Protein AF-A0A971KLI2-F1 (afdb_monomer_lite)

Sequence (49 aa):
NEIFTEYSNGLYNFEQLKIEMDYIRGKGKKRGSVNIKKFIDGIVYYGKQ

Secondary structure (DSSP, 8-state):
-HHHHHHHHHTS-HHHHHHHHHHHTTS-SPPP---HHHHHHHHHHHTT-

pLDDT: mean 72.8, std 11.93, range [51.81, 89.69]

Foldseek 3Di:
DVVCVVCCVQAFPPVQVVQQVCVVVVNDPDHRDGDVVSNVVSVVVVVVD

Structure (mmCIF, N/CA/C/O backbone):
data_AF-A0A971KLI2-F1
#
_entry.id   AF-A0A971KLI2-F1
#
loop_
_atom_site.group_PDB
_atom_site.id
_atom_site.type_symbol
_atom_site.label_atom_id
_atom_site.label_alt_id
_atom_site.label_comp_id
_atom_site.label_asym_id
_atom_site.label_entity_id
_atom_site.label_seq_id
_atom_site.pdbx_PDB_ins_code
_atom_site.Cartn_x
_atom_site.Cartn_y
_atom_site.Cartn_z
_atom_site.occupancy
_atom_site.B_iso_or_equiv
_atom_site.auth_seq_id
_atom_site.auth_comp_id
_atom_site.auth_asym_id
_atom_site.auth_atom_id
_atom_site.pdbx_PDB_model_num
ATOM 1 N N . ASN A 1 1 ? -13.411 9.561 -5.575 1.00 54.50 1 ASN A N 1
ATOM 2 C CA . ASN A 1 1 ? -12.100 9.842 -4.947 1.00 54.50 1 ASN A CA 1
ATOM 3 C C . ASN A 1 1 ? -12.042 9.455 -3.474 1.00 54.50 1 ASN A C 1
ATOM 5 O O . ASN A 1 1 ? -10.946 9.213 -3.001 1.00 54.50 1 ASN A O 1
ATOM 9 N N . GLU A 1 2 ? -13.166 9.332 -2.764 1.00 54.09 2 GLU A N 1
ATOM 10 C CA . GLU A 1 2 ? -13.177 9.014 -1.321 1.00 54.09 2 GLU A CA 1
ATOM 11 C C . GLU A 1 2 ? -12.641 7.616 -0.997 1.00 54.09 2 GLU A C 1
ATOM 13 O O . GLU A 1 2 ? -11.741 7.498 -0.176 1.00 54.09 2 GLU A O 1
ATOM 18 N N . ILE A 1 3 ? -13.064 6.595 -1.752 1.00 55.41 3 ILE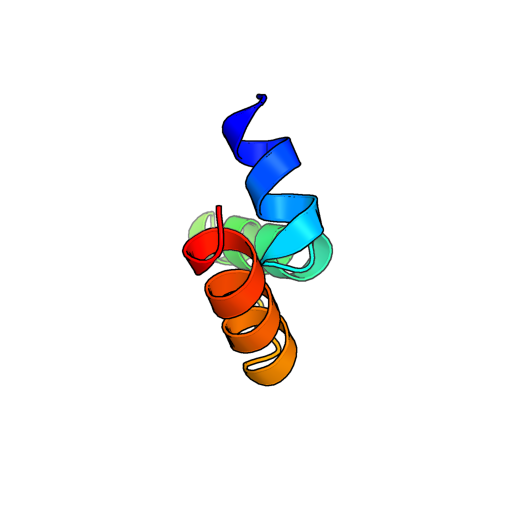 A N 1
ATOM 19 C CA . ILE A 1 3 ? -12.532 5.222 -1.672 1.00 55.41 3 ILE A CA 1
ATOM 20 C C . ILE A 1 3 ? -10.996 5.231 -1.750 1.00 55.41 3 ILE A C 1
ATOM 22 O O . ILE A 1 3 ? -10.302 4.616 -0.950 1.00 55.41 3 ILE A O 1
ATOM 26 N N . PHE A 1 4 ? -10.438 5.985 -2.695 1.00 53.53 4 PHE A N 1
ATOM 27 C CA . PHE A 1 4 ? -8.995 6.046 -2.888 1.00 53.53 4 PHE A CA 1
ATOM 28 C C . PHE A 1 4 ? -8.274 6.681 -1.688 1.00 53.53 4 PHE A C 1
ATOM 30 O O . PHE A 1 4 ? -7.263 6.145 -1.251 1.00 53.53 4 PHE A O 1
ATOM 37 N N . THR A 1 5 ? -8.808 7.772 -1.135 1.00 55.09 5 THR A N 1
ATOM 38 C CA . THR A 1 5 ? -8.232 8.477 0.024 1.00 55.09 5 THR A CA 1
ATOM 39 C C . THR A 1 5 ? -8.342 7.671 1.321 1.00 55.09 5 THR A C 1
ATOM 41 O O . THR A 1 5 ? -7.440 7.718 2.158 1.00 55.09 5 THR A O 1
ATOM 44 N N . GLU A 1 6 ? -9.420 6.912 1.484 1.00 56.66 6 GLU A N 1
ATOM 45 C CA . GLU A 1 6 ? -9.670 6.082 2.660 1.00 56.66 6 GLU A CA 1
ATOM 46 C C . GLU A 1 6 ? -8.748 4.850 2.672 1.00 56.66 6 GLU A C 1
ATOM 48 O O . GLU A 1 6 ? -8.002 4.631 3.629 1.00 56.66 6 GLU A O 1
ATOM 53 N N . TYR A 1 7 ? -8.652 4.130 1.548 1.00 52.81 7 TYR A N 1
ATOM 54 C CA . TYR A 1 7 ? -7.752 2.979 1.420 1.00 52.81 7 TYR A CA 1
ATOM 55 C C . TYR A 1 7 ? -6.260 3.370 1.355 1.00 52.81 7 TYR A C 1
ATOM 57 O O . TYR A 1 7 ? -5.410 2.602 1.822 1.00 52.81 7 TYR A O 1
ATOM 65 N N . SER A 1 8 ? -5.915 4.556 0.828 1.00 52.97 8 SER A N 1
ATOM 66 C CA . SER A 1 8 ? -4.518 5.019 0.727 1.00 52.97 8 SER A CA 1
ATOM 67 C C . SER A 1 8 ? -3.909 5.481 2.048 1.00 52.97 8 SER A C 1
ATOM 69 O O . SER A 1 8 ? -2.689 5.536 2.161 1.00 52.97 8 SER A O 1
ATOM 71 N N . ASN A 1 9 ? -4.729 5.865 3.029 1.00 54.84 9 ASN A N 1
ATOM 72 C CA . ASN A 1 9 ? -4.224 6.313 4.328 1.00 54.84 9 ASN A CA 1
ATOM 73 C C . ASN A 1 9 ? -4.086 5.161 5.335 1.00 54.84 9 ASN A C 1
ATOM 75 O O . ASN A 1 9 ? -3.212 5.227 6.198 1.00 54.84 9 ASN A O 1
ATOM 79 N N . GLY A 1 10 ? -4.901 4.104 5.222 1.00 57.31 10 GLY A N 1
ATOM 80 C CA . GLY A 1 10 ? -4.929 3.012 6.204 1.00 57.31 10 GLY A CA 1
ATOM 81 C C . GLY A 1 10 ? -4.226 1.714 5.790 1.00 57.31 10 GLY A C 1
ATOM 82 O O . GLY A 1 10 ? -3.582 1.080 6.621 1.00 57.31 10 GLY A O 1
ATOM 83 N N . LEU A 1 11 ? -4.339 1.295 4.523 1.00 60.34 1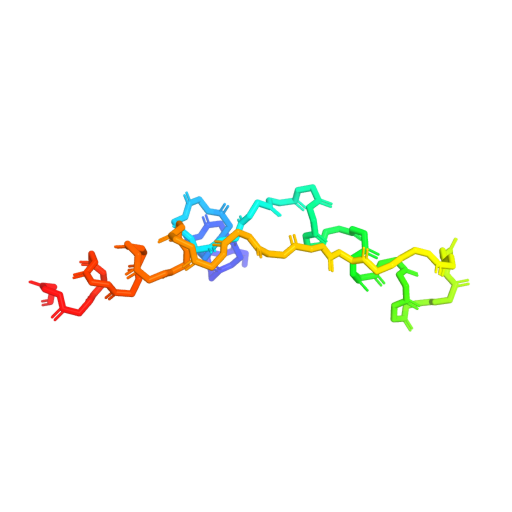1 LEU A N 1
ATOM 84 C CA . LEU A 1 11 ? -4.017 -0.085 4.115 1.00 60.34 11 LEU A CA 1
ATOM 85 C C . LEU A 1 11 ? -2.802 -0.199 3.188 1.00 60.34 11 LEU A C 1
ATOM 87 O O . LEU A 1 11 ? -2.102 -1.213 3.208 1.00 60.34 11 LEU A O 1
ATOM 91 N N . TYR A 1 12 ? -2.511 0.841 2.405 1.00 61.16 12 TYR A N 1
ATOM 92 C CA . TYR A 1 12 ? -1.438 0.813 1.414 1.00 61.16 12 TYR A CA 1
ATOM 93 C C . TYR A 1 12 ? -0.655 2.124 1.380 1.00 61.16 12 TYR A C 1
ATOM 95 O O . TYR A 1 12 ? -1.237 3.199 1.360 1.00 61.16 12 TYR A O 1
ATOM 103 N N . ASN A 1 13 ? 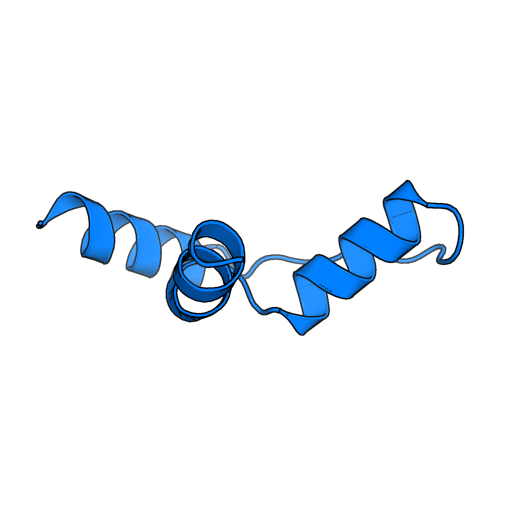0.677 2.047 1.285 1.00 72.12 13 ASN A N 1
ATOM 104 C CA . ASN A 1 13 ? 1.492 3.228 0.997 1.00 72.12 13 ASN A CA 1
ATOM 105 C C . ASN A 1 13 ? 1.177 3.720 -0.429 1.00 72.12 13 ASN A C 1
ATOM 107 O O . ASN A 1 13 ? 1.401 2.989 -1.397 1.00 72.12 13 ASN A O 1
ATOM 111 N N . PHE A 1 14 ? 0.688 4.957 -0.557 1.00 74.69 14 PHE A N 1
ATOM 112 C CA . PHE A 1 14 ? 0.341 5.589 -1.834 1.00 74.69 14 PHE A CA 1
ATOM 113 C C . PHE A 1 14 ? 1.484 5.533 -2.862 1.00 74.69 14 PHE A C 1
ATOM 115 O O . PHE A 1 14 ? 1.244 5.312 -4.047 1.00 74.69 14 PHE A O 1
ATOM 122 N N . GLU A 1 15 ? 2.735 5.659 -2.417 1.00 81.44 15 GLU A N 1
ATOM 123 C CA . GLU A 1 15 ? 3.905 5.546 -3.290 1.00 81.44 15 GLU A CA 1
ATOM 124 C C . GLU A 1 15 ? 4.005 4.156 -3.935 1.00 81.44 15 GLU A C 1
ATOM 126 O O . GLU A 1 15 ? 4.256 4.030 -5.131 1.00 81.44 15 GLU A O 1
ATOM 131 N N . GLN A 1 16 ? 3.737 3.103 -3.162 1.00 81.56 16 GLN A N 1
ATOM 132 C CA . GLN A 1 16 ? 3.800 1.722 -3.638 1.00 81.56 16 GLN A CA 1
ATOM 133 C C . GLN A 1 16 ? 2.628 1.400 -4.570 1.00 81.56 16 GLN A C 1
ATOM 135 O O . GLN A 1 16 ? 2.828 0.753 -5.596 1.00 81.56 16 GLN A O 1
ATOM 140 N N . LEU A 1 17 ? 1.429 1.917 -4.272 1.00 82.00 17 LEU A N 1
ATOM 141 C CA . LEU A 1 17 ? 0.282 1.834 -5.183 1.00 82.00 17 LEU A CA 1
ATOM 142 C C . LEU A 1 17 ? 0.571 2.520 -6.516 1.00 82.00 17 LEU A C 1
ATOM 144 O O . LEU A 1 17 ? 0.247 1.978 -7.568 1.00 82.00 17 LEU A O 1
ATOM 148 N N . LYS A 1 18 ? 1.205 3.695 -6.489 1.00 84.88 18 LYS A N 1
ATOM 149 C CA . LYS A 1 18 ? 1.574 4.421 -7.704 1.00 84.88 18 LYS A CA 1
ATOM 150 C C . LYS A 1 18 ? 2.566 3.627 -8.556 1.00 84.88 18 LYS A C 1
ATOM 152 O O . LYS A 1 18 ? 2.366 3.532 -9.762 1.00 84.88 18 LYS A O 1
ATOM 157 N N . ILE A 1 19 ? 3.571 3.006 -7.935 1.00 86.38 19 ILE A N 1
ATOM 158 C CA . ILE A 1 19 ? 4.526 2.131 -8.634 1.00 86.38 19 ILE A CA 1
ATOM 159 C C . ILE A 1 19 ? 3.801 0.935 -9.266 1.00 86.38 19 ILE A C 1
ATOM 161 O O . ILE A 1 19 ? 4.052 0.619 -10.427 1.00 86.38 19 ILE A O 1
ATOM 165 N N . GLU A 1 20 ? 2.871 0.304 -8.547 1.00 84.94 20 GLU A N 1
ATOM 166 C CA . GLU A 1 20 ? 2.092 -0.817 -9.085 1.00 84.94 20 GLU A CA 1
ATOM 167 C C . GLU A 1 20 ? 1.187 -0.382 -10.246 1.00 84.94 20 GLU A C 1
ATOM 169 O O . GLU A 1 20 ? 1.126 -1.046 -11.279 1.00 84.94 20 GLU A O 1
ATOM 174 N N . MET A 1 21 ? 0.543 0.782 -10.137 1.00 85.94 21 MET A N 1
ATOM 175 C CA . MET A 1 21 ? -0.254 1.355 -11.222 1.00 85.94 21 MET A CA 1
ATOM 176 C C . MET A 1 21 ? 0.595 1.693 -12.452 1.00 85.94 21 MET A C 1
ATOM 178 O O . MET A 1 21 ? 0.155 1.462 -13.580 1.00 85.94 21 MET A O 1
ATOM 182 N N . ASP A 1 22 ? 1.803 2.221 -12.262 1.00 87.81 22 ASP A N 1
ATOM 183 C CA . ASP A 1 22 ? 2.733 2.509 -13.354 1.00 87.81 22 ASP A CA 1
ATOM 184 C C . ASP A 1 22 ? 3.272 1.221 -13.996 1.00 87.81 22 ASP A C 1
ATOM 186 O O . ASP A 1 22 ? 3.439 1.178 -15.217 1.00 87.81 22 ASP A O 1
AT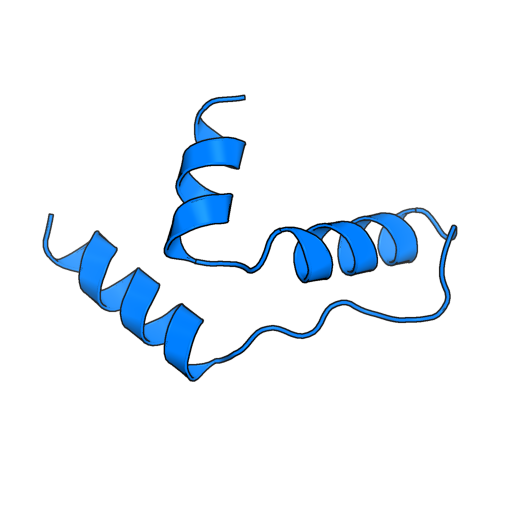OM 190 N N . TYR A 1 23 ? 3.468 0.152 -13.217 1.00 89.50 23 TYR A N 1
ATOM 191 C CA . TYR A 1 23 ? 3.797 -1.179 -13.731 1.00 89.50 23 TYR A CA 1
ATOM 192 C C . TYR A 1 23 ? 2.667 -1.765 -14.586 1.00 89.50 23 TYR A C 1
ATOM 194 O O . TYR A 1 23 ? 2.910 -2.169 -15.722 1.00 89.50 23 TYR A O 1
ATOM 202 N N . ILE A 1 24 ? 1.421 -1.747 -14.092 1.00 87.69 24 ILE A N 1
ATOM 203 C CA . ILE A 1 24 ? 0.236 -2.228 -14.830 1.00 87.69 24 ILE A CA 1
ATOM 204 C C . ILE A 1 24 ? 0.046 -1.439 -16.134 1.00 87.69 24 ILE A C 1
ATOM 206 O O . ILE A 1 24 ? -0.329 -1.998 -17.161 1.00 87.69 24 ILE A O 1
ATOM 210 N N . ARG A 1 25 ? 0.352 -0.136 -16.118 1.00 89.69 25 ARG A N 1
ATOM 211 C CA . ARG A 1 25 ? 0.305 0.749 -17.294 1.00 89.69 25 ARG A CA 1
ATOM 212 C C . ARG A 1 25 ? 1.501 0.600 -18.240 1.00 89.69 25 ARG A C 1
ATOM 214 O O . ARG A 1 25 ? 1.551 1.305 -19.245 1.00 89.69 25 ARG A O 1
ATOM 221 N N . GLY A 1 26 ? 2.480 -0.245 -17.918 1.00 87.12 26 GLY A N 1
ATOM 222 C CA . GLY A 1 26 ? 3.697 -0.435 -18.711 1.00 87.12 26 GLY A CA 1
ATOM 223 C C . GLY A 1 26 ? 4.679 0.742 -18.673 1.00 87.12 26 GLY A C 1
ATOM 224 O O . GLY A 1 26 ? 5.637 0.764 -19.442 1.00 87.12 26 GLY A O 1
ATOM 225 N N . LYS A 1 27 ? 4.473 1.722 -17.782 1.00 83.00 27 LYS A N 1
ATOM 226 C CA . LYS A 1 27 ? 5.359 2.884 -17.593 1.00 83.00 27 LYS A CA 1
ATOM 227 C C . LYS A 1 27 ? 6.575 2.572 -16.718 1.00 83.00 27 LYS A C 1
ATOM 229 O O . LYS A 1 27 ? 7.540 3.331 -16.725 1.00 83.00 27 LYS A O 1
ATOM 234 N N . GLY A 1 28 ? 6.552 1.463 -15.979 1.00 77.31 28 GLY A N 1
ATOM 235 C CA . GLY A 1 28 ? 7.646 1.024 -15.116 1.00 77.31 28 GLY A CA 1
AT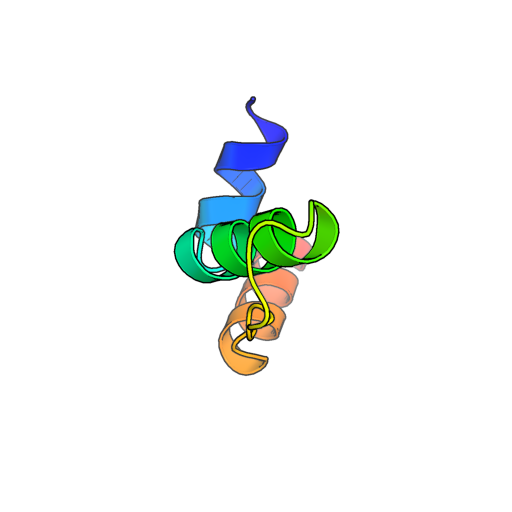OM 236 C C . GLY A 1 28 ? 7.892 -0.483 -15.189 1.00 77.31 28 GLY A C 1
ATOM 237 O O . GLY A 1 28 ? 6.987 -1.264 -15.454 1.00 77.31 28 GLY A O 1
ATOM 238 N N . LYS A 1 29 ? 9.137 -0.903 -14.923 1.00 80.81 29 LYS A N 1
ATOM 239 C CA . LYS A 1 29 ? 9.520 -2.326 -14.779 1.00 80.81 29 LYS A CA 1
ATOM 240 C C . LYS A 1 29 ? 9.478 -2.824 -13.330 1.00 80.81 29 LYS A C 1
ATOM 242 O O . LYS A 1 29 ? 9.652 -4.015 -13.089 1.00 80.81 29 LYS A O 1
ATOM 247 N N . LYS A 1 30 ? 9.304 -1.916 -12.368 1.00 84.00 30 LYS A N 1
ATOM 248 C CA . LYS A 1 30 ? 9.290 -2.220 -10.934 1.00 84.00 30 LYS A CA 1
ATOM 249 C C . LYS A 1 30 ? 7.851 -2.326 -10.458 1.00 84.00 30 LYS A C 1
ATOM 251 O O . LYS A 1 30 ? 7.052 -1.470 -10.813 1.00 84.00 30 LYS A O 1
ATOM 256 N N . ARG A 1 31 ? 7.563 -3.345 -9.653 1.00 81.56 31 ARG A N 1
ATOM 257 C CA . ARG A 1 31 ? 6.285 -3.501 -8.955 1.00 81.56 31 ARG A CA 1
ATOM 258 C C . ARG A 1 31 ? 6.306 -2.775 -7.619 1.00 81.56 31 ARG A C 1
ATOM 260 O O . ARG A 1 31 ? 7.374 -2.599 -7.026 1.00 81.56 31 ARG A O 1
ATOM 267 N N . GLY A 1 32 ? 5.132 -2.357 -7.168 1.00 79.12 32 GLY A N 1
ATOM 268 C CA . GLY A 1 32 ? 4.935 -1.896 -5.806 1.00 79.12 32 GLY A CA 1
ATOM 269 C C . GLY A 1 32 ? 5.124 -3.056 -4.830 1.00 79.12 32 GLY A C 1
ATOM 270 O O . GLY A 1 32 ? 4.838 -4.211 -5.134 1.00 79.12 32 GLY A O 1
ATOM 271 N N . SER A 1 33 ? 5.621 -2.754 -3.639 1.00 78.81 33 SER A N 1
ATOM 272 C CA . SER A 1 33 ? 5.697 -3.685 -2.518 1.00 78.81 33 SER A CA 1
ATOM 273 C C . SER A 1 33 ? 4.773 -3.225 -1.400 1.00 78.81 33 SER A C 1
ATOM 275 O O . SER A 1 33 ? 4.613 -2.033 -1.138 1.00 78.81 33 SER A O 1
ATOM 277 N N . VAL A 1 34 ? 4.163 -4.182 -0.715 1.00 75.00 34 VAL A N 1
ATOM 278 C CA . VAL A 1 34 ? 3.244 -3.901 0.384 1.00 75.00 34 VAL A CA 1
ATOM 279 C C . VAL A 1 34 ? 3.871 -4.418 1.663 1.00 75.00 34 VAL A C 1
ATOM 281 O O . VAL A 1 34 ? 4.323 -5.560 1.735 1.00 75.00 34 VAL A O 1
ATOM 284 N N . ASN A 1 35 ? 3.900 -3.575 2.692 1.00 76.62 35 ASN A N 1
ATOM 285 C CA . ASN A 1 35 ? 4.309 -4.019 4.013 1.00 76.62 35 ASN A CA 1
ATOM 286 C C . ASN A 1 35 ? 3.160 -4.827 4.637 1.00 76.62 35 ASN A C 1
ATOM 288 O O . ASN A 1 35 ? 2.172 -4.253 5.089 1.00 76.62 35 ASN A O 1
ATOM 292 N N . ILE A 1 36 ? 3.310 -6.153 4.660 1.00 74.00 36 ILE A N 1
ATOM 293 C CA . ILE A 1 36 ? 2.297 -7.102 5.151 1.00 74.00 36 ILE A CA 1
ATOM 294 C C . ILE A 1 36 ? 1.875 -6.802 6.596 1.00 74.00 36 ILE A C 1
ATOM 296 O O . ILE A 1 36 ? 0.703 -6.946 6.925 1.00 74.00 36 ILE A O 1
ATOM 300 N N . LYS A 1 37 ? 2.793 -6.323 7.448 1.00 75.56 37 LYS A N 1
ATOM 301 C CA . LYS A 1 37 ? 2.480 -5.956 8.836 1.00 75.56 37 LYS A CA 1
ATOM 302 C C . LYS A 1 37 ? 1.480 -4.802 8.889 1.00 75.56 37 LYS A C 1
ATOM 304 O O . LYS A 1 37 ? 0.424 -4.944 9.489 1.00 75.56 37 LYS A O 1
ATOM 309 N N . LYS A 1 38 ? 1.768 -3.712 8.167 1.00 72.56 38 LYS A N 1
ATOM 310 C CA . LYS A 1 38 ? 0.862 -2.554 8.068 1.00 72.56 38 LYS A CA 1
ATOM 311 C C . LYS A 1 38 ? -0.475 -2.916 7.424 1.00 72.56 38 LYS A C 1
ATOM 313 O O . LYS A 1 38 ? -1.501 -2.379 7.815 1.00 72.56 38 LYS A O 1
ATOM 318 N N . PHE A 1 39 ? -0.462 -3.827 6.454 1.00 75.19 39 PHE A N 1
ATOM 319 C CA . PHE A 1 39 ? -1.679 -4.305 5.808 1.00 75.19 39 PHE A CA 1
ATOM 320 C C . PHE A 1 39 ? -2.588 -5.062 6.788 1.00 75.19 39 PHE A C 1
ATOM 322 O O . PHE A 1 39 ? -3.777 -4.771 6.866 1.00 75.19 39 PHE A O 1
ATOM 329 N N . ILE A 1 40 ? -2.027 -5.981 7.581 1.00 77.81 40 ILE A N 1
ATOM 330 C CA . ILE A 1 40 ? -2.771 -6.704 8.623 1.00 77.81 40 ILE A CA 1
ATOM 331 C C . ILE A 1 40 ? -3.257 -5.739 9.710 1.00 77.81 40 ILE A C 1
ATOM 333 O O . ILE A 1 40 ? -4.420 -5.818 10.096 1.00 77.81 40 ILE A O 1
ATOM 337 N N . ASP A 1 41 ? -2.414 -4.803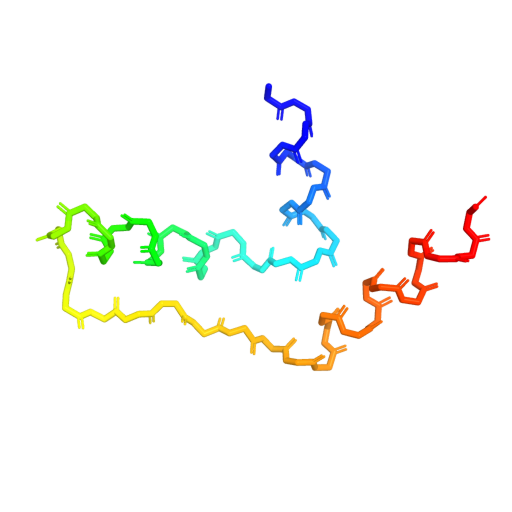 10.158 1.00 77.00 41 ASP A N 1
ATOM 338 C CA . ASP A 1 41 ? -2.802 -3.777 11.136 1.00 77.00 41 ASP A CA 1
ATOM 339 C C . ASP A 1 41 ? -3.980 -2.931 10.615 1.00 77.00 41 ASP A C 1
ATOM 341 O O . ASP A 1 41 ? -4.937 -2.680 11.348 1.00 77.00 41 ASP A O 1
ATOM 345 N N . GLY A 1 42 ? -3.959 -2.562 9.328 1.00 72.81 42 GLY A N 1
ATOM 346 C CA . GLY A 1 42 ? -5.066 -1.889 8.650 1.00 72.81 42 GLY A CA 1
ATOM 347 C C . GLY A 1 42 ? -6.337 -2.741 8.605 1.00 72.81 42 GLY A C 1
ATOM 348 O O . GLY A 1 42 ? -7.408 -2.246 8.942 1.00 72.81 42 GLY A O 1
ATOM 349 N N . ILE A 1 43 ? -6.244 -4.032 8.266 1.00 77.94 43 ILE A N 1
ATOM 350 C CA . ILE A 1 43 ? -7.402 -4.947 8.276 1.00 77.94 43 ILE A CA 1
ATOM 351 C C . ILE A 1 43 ? -8.002 -5.057 9.681 1.00 77.94 43 ILE A C 1
ATOM 353 O O . ILE A 1 43 ? -9.218 -4.994 9.828 1.00 77.94 43 ILE A O 1
ATOM 357 N N . VAL A 1 44 ? -7.170 -5.207 10.714 1.00 79.00 44 VAL A N 1
ATOM 358 C CA . VAL A 1 44 ? -7.622 -5.301 12.111 1.00 79.00 44 VAL A CA 1
ATOM 359 C C . VAL A 1 44 ? -8.277 -3.998 12.571 1.00 79.00 44 VAL A C 1
ATOM 361 O O . VAL A 1 44 ? -9.253 -4.041 13.318 1.00 79.00 44 VAL A O 1
ATOM 364 N N . TYR A 1 45 ? -7.764 -2.850 12.126 1.00 75.94 45 TYR A N 1
ATOM 365 C CA . TYR A 1 45 ? -8.366 -1.545 12.388 1.00 75.94 45 TYR A CA 1
ATOM 366 C C . TYR A 1 45 ? -9.750 -1.412 11.736 1.00 75.94 45 TYR A C 1
ATOM 368 O O . TYR A 1 45 ? -10.701 -1.028 12.411 1.00 75.94 45 TYR A O 1
ATOM 376 N N . TYR A 1 46 ? -9.883 -1.787 10.459 1.00 70.38 46 TYR A N 1
ATOM 377 C CA . TYR A 1 46 ? -11.162 -1.731 9.741 1.00 70.38 46 TYR A CA 1
ATOM 378 C C . TYR A 1 46 ? -12.175 -2.772 10.228 1.00 70.38 46 TYR A C 1
ATOM 380 O O . TYR A 1 46 ? -13.357 -2.474 10.293 1.00 70.38 46 TYR A O 1
ATOM 388 N N . GLY A 1 47 ? -11.736 -3.975 10.604 1.00 68.06 47 GLY A N 1
ATOM 389 C CA . GLY A 1 47 ? -12.621 -5.044 11.082 1.00 68.06 47 GLY A CA 1
ATOM 390 C C . GLY A 1 47 ? -13.160 -4.852 12.505 1.00 68.06 47 GLY A C 1
ATOM 391 O O . GLY A 1 47 ? -13.921 -5.694 12.974 1.00 68.06 47 GLY A O 1
ATOM 392 N N . LYS A 1 48 ? -12.735 -3.797 13.214 1.00 58.66 48 LYS A N 1
ATOM 393 C CA . LYS A 1 48 ? -13.236 -3.426 14.549 1.00 58.66 48 LYS A CA 1
ATOM 394 C C . LYS A 1 48 ? -14.279 -2.296 14.533 1.00 58.66 48 LYS A C 1
ATOM 396 O O . LYS A 1 48 ? -14.789 -1.974 15.606 1.00 58.66 48 LYS A O 1
ATOM 401 N N . GLN A 1 49 ? -14.551 -1.701 13.371 1.00 51.81 49 GLN A N 1
ATOM 402 C CA . GLN A 1 49 ? -15.680 -0.789 13.130 1.00 51.81 49 GLN A CA 1
ATOM 403 C C . GLN A 1 49 ? -16.907 -1.601 12.711 1.00 51.81 49 GLN A C 1
ATOM 405 O O . GLN A 1 49 ? -18.022 -1.206 13.111 1.00 51.81 49 GLN A O 1
#

Radius of gyration: 12.11 Å; chains: 1; bounding box: 25×17×33 Å